Protein AF-A0A7K6K6A7-F1 (afdb_monomer_lite)

Organism: NCBI:txid979223

Foldseek 3Di:
DQKDKDWDPFPADVPGCVLTGWIWMWMQGPQRKIKIWTADDSDQLVPDDPPVHHSWDWDFDWDWAADPDPPDDPVRRIDIGTDDIDTDPSNPRDHGDMDMDHDDDD

Sequence (106 aa):
GTVFVVQWDKVYLQGKEDLGSFTFQAALHSSGRIVFGYEEIPVPVLHISASQHPVKAGLSDAFMVLNPSPDVPESRRRTIYEYHRVELDTSRITNRSAVEFTPLPS

Radius of gyration: 16.45 Å; chains: 1; bounding box: 45×37×45 Å

InterPro domains:
  IPR031152 Plexin domain-containing protein [PTHR13055] (1-106)

Structure (mmCIF, N/CA/C/O backbone):
data_AF-A0A7K6K6A7-F1
#
_entry.id   AF-A0A7K6K6A7-F1
#
loop_
_atom_site.group_PDB
_atom_site.id
_atom_site.type_symbol
_atom_site.label_atom_id
_atom_site.label_alt_id
_atom_site.label_comp_id
_atom_site.label_asym_id
_atom_site.label_entity_id
_atom_site.label_seq_id
_atom_site.pdbx_PDB_ins_code
_atom_site.Cartn_x
_atom_site.Cartn_y
_atom_site.Cartn_z
_atom_site.occupancy
_atom_site.B_iso_or_equiv
_atom_site.auth_seq_id
_atom_site.auth_comp_id
_atom_site.auth_asym_id
_atom_site.auth_atom_id
_atom_site.pdbx_PDB_model_num
ATOM 1 N N . GLY A 1 1 ? -2.057 -22.787 -6.800 1.00 77.12 1 GLY A N 1
ATOM 2 C CA . GLY A 1 1 ? -2.890 -21.851 -6.019 1.00 77.12 1 GLY A CA 1
ATOM 3 C C . GLY A 1 1 ? -3.512 -20.843 -6.961 1.00 77.12 1 GLY A C 1
ATOM 4 O O . GLY A 1 1 ? -2.913 -20.565 -7.989 1.00 77.12 1 GLY A O 1
ATOM 5 N N . THR A 1 2 ? -4.706 -20.339 -6.658 1.00 93.94 2 THR A N 1
ATOM 6 C CA . THR A 1 2 ? -5.431 -19.356 -7.495 1.00 93.94 2 THR A CA 1
ATOM 7 C C . THR A 1 2 ? -5.157 -17.905 -7.095 1.00 93.94 2 THR A C 1
ATOM 9 O O . THR A 1 2 ? -5.455 -16.987 -7.866 1.00 93.94 2 THR A O 1
ATOM 12 N N . VAL A 1 3 ? -4.582 -17.711 -5.907 1.00 97.56 3 VAL A N 1
ATOM 13 C CA . VAL A 1 3 ? -4.240 -16.424 -5.307 1.00 97.56 3 VAL A CA 1
ATOM 14 C C . VAL A 1 3 ? -2.959 -16.569 -4.481 1.00 97.56 3 VAL A C 1
ATOM 16 O O . VAL A 1 3 ? -2.729 -17.614 -3.867 1.00 97.56 3 VAL A O 1
ATOM 19 N N . PHE A 1 4 ? -2.131 -15.529 -4.484 1.00 97.81 4 PHE A N 1
ATOM 20 C CA . PHE A 1 4 ? -1.008 -15.341 -3.570 1.00 97.81 4 PHE A CA 1
ATOM 21 C C . PHE A 1 4 ? -1.330 -14.166 -2.646 1.00 97.81 4 PHE A C 1
ATOM 23 O O . PHE A 1 4 ? -1.729 -13.114 -3.137 1.00 97.81 4 PHE A O 1
ATOM 30 N N . VAL A 1 5 ? -1.185 -14.342 -1.332 1.00 97.88 5 VAL A N 1
ATOM 31 C CA . VAL A 1 5 ? -1.558 -13.331 -0.331 1.00 97.88 5 VAL A CA 1
ATOM 32 C C . VAL A 1 5 ? -0.382 -13.073 0.599 1.00 97.88 5 VAL A C 1
ATOM 34 O O . VAL A 1 5 ? 0.213 -14.013 1.124 1.00 97.88 5 VAL A O 1
ATOM 37 N N . VAL A 1 6 ? -0.085 -11.797 0.828 1.00 98.38 6 VAL A N 1
ATOM 38 C CA . VAL A 1 6 ? 0.824 -11.326 1.877 1.00 98.38 6 VAL A CA 1
ATOM 39 C C . VAL A 1 6 ? 0.007 -10.525 2.878 1.00 98.38 6 VAL A C 1
ATOM 41 O O . VAL A 1 6 ? -0.760 -9.649 2.480 1.00 98.38 6 VAL A O 1
ATOM 44 N N . GLN A 1 7 ? 0.173 -10.823 4.165 1.00 98.31 7 GLN A N 1
ATOM 45 C CA . GLN A 1 7 ? -0.425 -10.065 5.260 1.00 98.31 7 GLN A CA 1
ATOM 46 C C . GLN A 1 7 ? 0.668 -9.409 6.094 1.00 98.31 7 GLN A C 1
ATOM 48 O O . GLN A 1 7 ? 1.640 -10.056 6.485 1.00 98.31 7 GLN A O 1
ATOM 53 N N . TRP A 1 8 ? 0.445 -8.143 6.418 1.00 98.38 8 TRP A N 1
ATOM 54 C CA . TRP A 1 8 ? 1.128 -7.434 7.484 1.00 98.38 8 TRP A CA 1
ATOM 55 C C . TRP A 1 8 ? 0.188 -7.429 8.681 1.00 98.38 8 TRP A C 1
ATOM 57 O O . TRP A 1 8 ? -0.864 -6.797 8.636 1.00 98.38 8 TRP A O 1
ATOM 67 N N . ASP A 1 9 ? 0.537 -8.201 9.708 1.00 98.00 9 ASP A N 1
ATOM 68 C CA . ASP A 1 9 ? -0.258 -8.332 10.927 1.00 98.00 9 ASP A CA 1
ATOM 69 C C . ASP A 1 9 ? 0.310 -7.431 12.020 1.00 98.00 9 ASP A C 1
ATOM 71 O O . ASP A 1 9 ? 1.503 -7.513 12.326 1.00 98.00 9 ASP A O 1
ATOM 75 N N . LYS A 1 10 ? -0.544 -6.585 12.602 1.00 97.25 10 LYS A N 1
ATOM 76 C CA . LYS A 1 10 ? -0.230 -5.737 13.760 1.00 97.25 10 LYS A CA 1
ATOM 77 C C . LYS A 1 10 ? 1.079 -4.948 13.618 1.00 97.25 10 LYS A C 1
ATOM 79 O O . LYS A 1 10 ? 1.936 -4.964 14.502 1.00 97.25 10 LYS A O 1
ATOM 84 N N . VAL A 1 11 ? 1.237 -4.239 12.504 1.00 96.19 11 VAL A N 1
ATOM 85 C CA . VAL A 1 11 ? 2.396 -3.372 12.244 1.00 96.19 11 VAL A CA 1
ATOM 86 C C . VAL A 1 11 ? 2.184 -2.005 12.886 1.00 96.19 11 VAL A C 1
ATOM 88 O O . VAL A 1 11 ? 1.148 -1.381 12.693 1.00 96.19 11 VAL A O 1
ATOM 91 N N . TYR A 1 12 ? 3.175 -1.511 13.623 1.00 94.00 12 TYR A N 1
ATOM 92 C CA . TYR A 1 12 ? 3.097 -0.222 14.313 1.00 94.00 12 TYR A CA 1
ATOM 93 C C . TYR A 1 12 ? 3.844 0.868 13.547 1.00 94.00 12 TYR A C 1
ATOM 95 O O . TYR A 1 12 ? 4.860 0.610 12.897 1.00 94.00 12 TYR A O 1
ATOM 103 N N . LEU A 1 13 ? 3.358 2.105 13.655 1.00 90.25 13 LEU A N 1
ATOM 104 C CA . LEU A 1 13 ? 4.108 3.270 13.200 1.00 90.25 13 LEU A CA 1
ATOM 105 C C . LEU A 1 13 ? 5.258 3.537 14.170 1.00 90.25 13 LEU A C 1
ATOM 107 O O . LEU A 1 13 ? 5.052 3.632 15.378 1.00 90.25 13 LEU A O 1
ATOM 111 N N . GLN A 1 14 ? 6.464 3.684 13.624 1.00 86.88 14 GLN A N 1
ATOM 112 C CA . GLN A 1 14 ? 7.668 3.922 14.412 1.00 86.88 14 GLN A CA 1
ATOM 113 C C . GLN A 1 14 ? 7.527 5.189 15.272 1.00 86.88 14 GLN A C 1
ATOM 115 O O . GLN A 1 14 ? 7.302 6.281 14.744 1.00 86.88 14 GLN A O 1
ATOM 120 N N . GLY A 1 15 ? 7.686 5.050 16.591 1.00 87.19 15 GLY A N 1
ATOM 121 C CA . GLY A 1 15 ? 7.578 6.157 17.549 1.00 87.19 15 GLY A CA 1
ATOM 122 C C . GLY A 1 15 ? 6.147 6.655 17.783 1.00 87.19 15 GLY A C 1
ATOM 123 O O . GLY A 1 15 ? 5.965 7.772 18.279 1.00 87.19 15 GLY A O 1
ATOM 124 N N . LYS A 1 16 ? 5.146 5.870 17.368 1.00 88.62 16 LYS A N 1
ATOM 125 C CA . LYS A 1 16 ? 3.701 6.121 17.498 1.00 88.62 16 LYS A CA 1
ATOM 126 C C . LYS A 1 16 ? 2.942 4.831 17.829 1.00 88.62 16 LYS A C 1
ATOM 128 O O . LYS A 1 16 ? 1.838 4.599 17.340 1.00 88.62 16 LYS A O 1
ATOM 133 N N . GLU A 1 17 ? 3.552 3.966 18.630 1.00 93.56 17 GLU A N 1
ATOM 134 C CA . GLU A 1 17 ? 3.009 2.658 19.001 1.00 93.56 17 GLU A CA 1
ATOM 135 C C . GLU A 1 17 ? 1.704 2.778 19.811 1.00 93.56 17 GLU A C 1
ATOM 137 O O . GLU A 1 17 ? 0.854 1.891 19.756 1.00 93.56 17 GLU A O 1
ATOM 142 N N . ASP A 1 18 ? 1.515 3.899 20.512 1.00 94.50 18 ASP A N 1
ATOM 143 C CA . ASP A 1 18 ? 0.315 4.245 21.279 1.00 94.50 18 ASP A CA 1
ATOM 144 C C . ASP A 1 18 ? -0.933 4.437 20.411 1.00 94.50 18 ASP A C 1
ATOM 146 O O . ASP A 1 18 ? -2.051 4.249 20.891 1.00 94.50 18 ASP A O 1
ATOM 150 N N . LEU A 1 19 ? -0.752 4.775 19.131 1.00 93.12 19 LEU A N 1
ATOM 151 C CA . LEU A 1 19 ? -1.864 4.945 18.204 1.00 93.12 19 LEU A CA 1
ATOM 152 C C . LEU A 1 19 ? -2.544 3.620 17.868 1.00 93.12 19 LEU A C 1
ATOM 154 O O . LEU A 1 19 ? -3.675 3.658 17.408 1.00 93.12 19 LEU A O 1
ATOM 158 N N . GLY A 1 20 ? -1.895 2.478 18.107 1.00 95.69 20 GLY A N 1
ATOM 159 C CA . GLY A 1 20 ? -2.386 1.152 17.744 1.00 95.69 20 GLY A CA 1
ATOM 160 C C . GLY A 1 20 ? -1.685 0.574 16.515 1.00 95.69 20 GLY A C 1
ATOM 161 O O . GLY A 1 20 ? -0.722 1.140 15.990 1.00 95.69 20 GLY A O 1
ATOM 162 N N . SER A 1 21 ? -2.164 -0.584 16.063 1.00 96.62 21 SER A N 1
ATOM 163 C CA . SER A 1 21 ? -1.517 -1.366 15.008 1.00 96.62 21 SER A CA 1
ATOM 164 C C . SER A 1 21 ? -2.314 -1.392 13.709 1.00 96.62 21 SER A C 1
ATOM 166 O O . SER A 1 21 ? -3.538 -1.408 13.722 1.00 96.62 21 SER A O 1
ATOM 168 N N . PHE A 1 22 ? -1.612 -1.440 12.584 1.00 97.19 22 PHE A N 1
ATOM 169 C CA . PHE A 1 22 ? -2.178 -1.616 11.255 1.00 97.19 22 PHE A CA 1
ATOM 170 C C . PHE A 1 22 ? -2.174 -3.098 10.882 1.00 97.19 22 PHE A C 1
ATOM 172 O O . PHE A 1 22 ? -1.153 -3.774 11.031 1.00 97.19 22 PHE A O 1
ATOM 179 N N . THR A 1 23 ? -3.279 -3.573 10.317 1.00 98.25 23 THR A N 1
ATOM 180 C CA . THR A 1 23 ? -3.382 -4.909 9.724 1.00 98.25 23 THR A CA 1
ATOM 181 C C . THR A 1 23 ? -3.954 -4.788 8.322 1.00 98.25 23 THR A C 1
ATOM 183 O O . THR A 1 23 ? -5.080 -4.324 8.128 1.00 98.25 23 THR A O 1
ATOM 186 N N . PHE A 1 24 ? -3.171 -5.189 7.325 1.00 97.75 24 PHE A N 1
ATOM 187 C CA . PHE A 1 24 ? -3.544 -5.079 5.917 1.00 97.75 24 PHE A CA 1
ATOM 188 C C . PHE A 1 24 ? -2.910 -6.192 5.082 1.00 97.75 24 PHE A C 1
ATOM 190 O O . PHE A 1 24 ? -1.969 -6.870 5.500 1.00 97.75 24 PHE A O 1
ATOM 197 N N . GLN A 1 25 ? -3.448 -6.395 3.887 1.00 98.12 25 GLN A N 1
ATOM 198 C CA . GLN A 1 25 ? -3.064 -7.463 2.979 1.00 98.12 25 GLN A CA 1
ATOM 199 C C . GLN A 1 25 ? -2.874 -6.946 1.557 1.00 98.12 25 GLN A C 1
ATOM 201 O O . GLN A 1 25 ? -3.521 -5.989 1.135 1.00 98.12 25 GLN A O 1
ATOM 206 N N . ALA A 1 26 ? -2.037 -7.649 0.801 1.00 97.69 26 ALA A N 1
ATOM 207 C CA . ALA A 1 26 ? -1.982 -7.568 -0.650 1.00 97.69 26 ALA A CA 1
ATOM 208 C C . ALA A 1 26 ? -2.213 -8.967 -1.230 1.00 97.69 26 ALA A C 1
ATOM 210 O O . ALA A 1 26 ? -1.528 -9.922 -0.855 1.00 97.69 26 ALA A O 1
ATOM 211 N N . ALA A 1 27 ? -3.172 -9.087 -2.144 1.00 98.06 27 ALA A N 1
ATOM 212 C CA . ALA A 1 27 ? -3.519 -10.331 -2.813 1.00 98.06 27 ALA A CA 1
ATOM 213 C C . ALA A 1 27 ? -3.353 -10.194 -4.330 1.00 98.06 27 ALA A C 1
ATOM 215 O O . ALA A 1 27 ? -3.935 -9.304 -4.950 1.00 98.06 27 ALA A O 1
ATOM 216 N N . LEU A 1 28 ? -2.588 -11.105 -4.928 1.00 97.81 28 LEU A N 1
ATOM 217 C CA . LEU A 1 28 ? -2.420 -11.235 -6.372 1.00 97.81 28 LEU A CA 1
ATOM 218 C C . LEU A 1 28 ? -3.191 -12.460 -6.857 1.00 97.81 28 LEU A C 1
ATOM 220 O O . LEU A 1 28 ? -2.855 -13.601 -6.524 1.00 97.81 28 LEU A O 1
ATOM 224 N N . HIS A 1 29 ? -4.228 -12.230 -7.655 1.00 97.62 29 HIS A N 1
ATOM 225 C CA . HIS A 1 29 ? -5.009 -13.295 -8.269 1.00 97.62 29 HIS A CA 1
ATOM 226 C C . HIS A 1 29 ? -4.381 -13.743 -9.588 1.00 97.62 29 HIS A C 1
ATOM 228 O O . HIS A 1 29 ? -3.867 -12.938 -10.360 1.00 97.62 29 HIS A O 1
ATOM 234 N N . SER A 1 30 ? -4.534 -15.028 -9.904 1.00 96.62 30 SER A N 1
ATOM 235 C CA . SER A 1 30 ? -4.158 -15.600 -11.209 1.00 96.62 30 SER A CA 1
ATOM 236 C C . SER A 1 30 ? -4.827 -14.920 -12.414 1.00 96.62 30 SER A C 1
ATOM 238 O O . S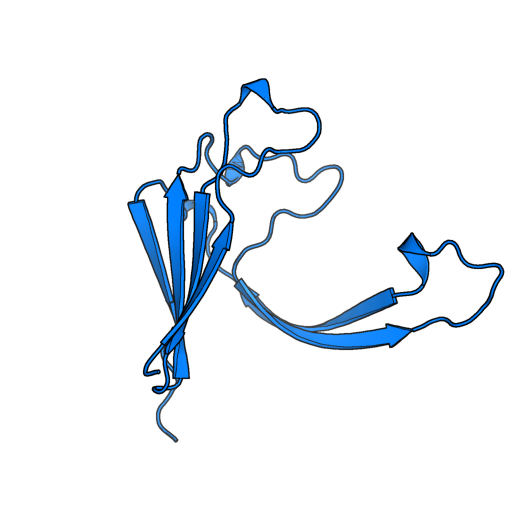ER A 1 30 ? -4.306 -15.003 -13.519 1.00 96.62 30 SER A O 1
ATOM 240 N N . SER A 1 31 ? -5.940 -14.206 -12.208 1.00 95.25 31 SER A N 1
ATOM 241 C CA . SER A 1 31 ? -6.603 -13.393 -13.235 1.00 95.25 31 SER A CA 1
ATOM 242 C C . SER A 1 31 ? -5.939 -12.034 -13.496 1.00 95.25 31 SER A C 1
ATOM 244 O O . SER A 1 31 ? -6.471 -11.250 -14.272 1.00 95.25 31 SER A O 1
ATOM 246 N N . GLY A 1 32 ? -4.836 -11.708 -12.814 1.00 94.81 32 GLY A N 1
ATOM 247 C CA . GLY A 1 32 ? -4.159 -10.410 -12.907 1.00 94.81 32 GLY A CA 1
ATOM 248 C C . GLY A 1 32 ? -4.763 -9.313 -12.027 1.00 94.81 32 GLY A C 1
ATOM 249 O O . GLY A 1 32 ? -4.263 -8.193 -12.025 1.00 94.81 32 GLY A O 1
ATOM 250 N N . ARG A 1 33 ? -5.819 -9.613 -11.258 1.00 96.44 33 ARG A N 1
ATOM 251 C CA . ARG A 1 33 ? -6.378 -8.668 -10.280 1.00 96.44 33 ARG A CA 1
ATOM 252 C C . ARG A 1 33 ? -5.464 -8.545 -9.067 1.00 96.44 33 ARG A C 1
ATOM 254 O O . ARG A 1 33 ? -4.966 -9.558 -8.566 1.00 96.44 33 ARG A O 1
ATOM 261 N N . ILE A 1 34 ? -5.316 -7.323 -8.569 1.00 97.38 3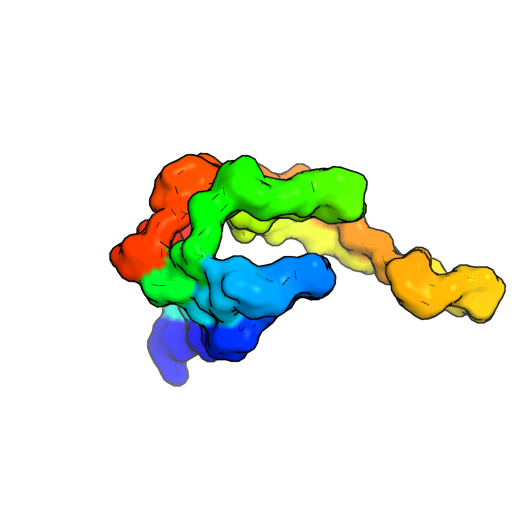4 ILE A N 1
ATOM 262 C CA . ILE A 1 34 ? -4.571 -7.015 -7.345 1.00 97.38 34 ILE A CA 1
ATOM 263 C C . ILE A 1 34 ? -5.546 -6.402 -6.348 1.00 97.38 34 ILE A C 1
ATOM 265 O O . ILE A 1 34 ? -6.223 -5.429 -6.672 1.00 97.38 34 ILE A O 1
ATOM 269 N N . VAL A 1 35 ? -5.617 -6.958 -5.141 1.00 97.31 35 VAL A N 1
ATOM 270 C CA . VAL A 1 35 ? -6.486 -6.458 -4.071 1.00 97.31 35 VAL A CA 1
ATOM 271 C C . VAL A 1 35 ? -5.634 -6.046 -2.882 1.00 97.31 35 VAL A C 1
ATOM 273 O O . VAL A 1 35 ? -4.882 -6.860 -2.347 1.00 97.31 35 VAL A O 1
ATOM 276 N N . PHE A 1 36 ? -5.776 -4.797 -2.449 1.00 97.38 36 PHE A N 1
ATOM 277 C CA . PHE A 1 36 ? -5.263 -4.324 -1.167 1.00 97.38 36 PHE A CA 1
ATOM 278 C C . PHE A 1 36 ? -6.409 -4.312 -0.160 1.00 97.38 36 PHE A C 1
ATOM 280 O O . PHE A 1 36 ? -7.389 -3.595 -0.358 1.00 97.38 36 PHE A O 1
ATOM 287 N N . GLY A 1 37 ? -6.309 -5.129 0.887 1.00 97.50 37 GLY A N 1
ATOM 288 C CA . GLY A 1 37 ? -7.304 -5.218 1.957 1.00 97.50 37 GLY A CA 1
ATOM 289 C C . GLY A 1 37 ? -6.816 -4.511 3.214 1.00 97.50 37 GLY A C 1
ATOM 290 O O . GLY A 1 37 ? -5.686 -4.734 3.636 1.00 97.50 37 GLY A O 1
ATOM 291 N N . TYR A 1 38 ? -7.661 -3.686 3.822 1.00 97.44 38 TYR A N 1
ATOM 292 C CA . TYR A 1 38 ? -7.357 -2.926 5.030 1.00 97.44 38 TYR A CA 1
ATOM 293 C C . TYR A 1 38 ? -8.294 -3.368 6.150 1.00 97.44 38 TYR A C 1
ATOM 295 O O . TYR A 1 38 ? -9.437 -2.916 6.224 1.00 97.44 38 TYR A O 1
ATOM 303 N N . GLU A 1 39 ? -7.823 -4.274 7.004 1.00 97.94 39 GLU A N 1
ATOM 304 C CA . GLU A 1 39 ? -8.625 -4.810 8.107 1.00 97.94 39 GLU A CA 1
ATOM 305 C C . GLU A 1 39 ? -8.639 -3.830 9.280 1.00 97.94 39 GLU A C 1
ATOM 307 O O . GLU A 1 39 ? -9.711 -3.415 9.725 1.00 97.94 39 GLU A O 1
ATOM 312 N N . GLU A 1 40 ? -7.447 -3.413 9.717 1.00 98.00 40 GLU A N 1
ATOM 313 C CA . GLU A 1 40 ? -7.252 -2.517 10.854 1.00 98.00 40 GLU A CA 1
ATOM 314 C C . GLU A 1 40 ? -6.366 -1.326 10.467 1.00 98.00 40 GLU A C 1
ATOM 316 O O . GLU A 1 40 ? -5.226 -1.478 10.026 1.00 98.00 40 GLU A O 1
ATOM 321 N N . ILE A 1 41 ? -6.911 -0.127 10.628 1.00 96.75 41 ILE A N 1
ATOM 322 C CA . ILE A 1 41 ? -6.278 1.172 10.448 1.00 96.75 41 ILE A CA 1
ATOM 323 C C . ILE A 1 41 ? -6.668 1.997 11.680 1.00 96.75 41 ILE A C 1
ATOM 325 O O . ILE A 1 41 ? -7.802 2.484 11.771 1.00 96.75 41 ILE A O 1
ATOM 329 N N . PRO A 1 42 ? -5.759 2.133 12.653 1.00 95.69 42 PRO A N 1
ATOM 330 C CA . PRO A 1 42 ? -6.101 2.650 13.970 1.00 95.69 42 PRO A CA 1
ATOM 331 C C . PRO A 1 42 ? -6.247 4.181 13.989 1.00 95.69 42 PRO A C 1
ATOM 333 O O . PRO A 1 42 ? -6.906 4.740 14.862 1.00 95.69 42 PRO A O 1
ATOM 336 N N . VAL A 1 43 ? -5.688 4.865 12.987 1.00 94.25 43 VAL A N 1
ATOM 337 C CA . VAL A 1 43 ? -5.850 6.305 12.755 1.00 94.25 43 VAL A CA 1
ATOM 338 C C . VAL A 1 43 ? -6.073 6.577 11.266 1.00 94.25 43 VAL A C 1
ATOM 340 O O . VAL A 1 43 ? -5.508 5.859 10.442 1.00 94.25 43 VAL A O 1
ATOM 343 N N . PRO A 1 44 ? -6.851 7.606 10.879 1.00 92.75 44 PRO A N 1
ATOM 344 C CA . PRO A 1 44 ? -7.023 7.957 9.471 1.00 92.75 44 PRO A CA 1
ATOM 345 C C . PRO A 1 44 ? -5.675 8.135 8.765 1.00 92.75 44 PRO A C 1
ATOM 347 O O . PRO A 1 44 ? -4.784 8.791 9.303 1.00 92.75 44 PRO A O 1
ATOM 350 N N . VAL A 1 45 ? -5.532 7.608 7.544 1.00 92.25 45 VAL A N 1
ATOM 351 C CA . VAL A 1 45 ? -4.264 7.674 6.787 1.00 92.25 45 VAL A CA 1
ATOM 352 C C . VAL A 1 45 ? -3.790 9.121 6.602 1.00 92.2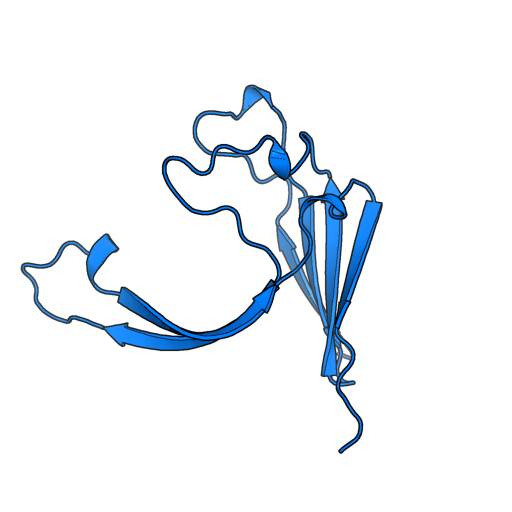5 45 VAL A C 1
ATOM 354 O O . VAL A 1 45 ? -2.598 9.400 6.688 1.00 92.25 45 VAL A O 1
ATOM 357 N N . LEU A 1 46 ? -4.728 10.060 6.446 1.00 90.44 46 LEU A N 1
ATOM 358 C CA . LEU A 1 46 ? -4.459 11.499 6.350 1.00 90.44 46 LEU A CA 1
ATOM 359 C C . LEU A 1 46 ? -3.819 12.107 7.610 1.00 90.44 46 LEU A C 1
ATOM 361 O O . LEU A 1 46 ? -3.246 13.189 7.540 1.00 90.44 46 LEU A O 1
ATOM 365 N N . HIS A 1 47 ? -3.934 11.448 8.765 1.00 90.56 47 HIS A N 1
ATOM 366 C CA . HIS A 1 47 ? -3.355 11.905 10.030 1.00 90.56 47 HIS A CA 1
ATOM 367 C C . HIS A 1 47 ? -1.959 11.317 10.289 1.00 90.56 47 HIS A C 1
ATOM 369 O O . HIS A 1 47 ? -1.320 11.669 11.282 1.00 90.56 47 HIS A O 1
ATOM 375 N N . ILE A 1 48 ? -1.465 10.435 9.415 1.00 90.12 48 ILE A N 1
ATOM 376 C CA . ILE A 1 48 ? -0.108 9.899 9.512 1.00 90.12 48 ILE A CA 1
ATOM 377 C C . ILE A 1 48 ? 0.876 10.979 9.049 1.00 90.12 48 ILE A C 1
ATOM 379 O O . ILE A 1 48 ? 0.744 11.547 7.965 1.00 90.12 48 ILE A O 1
ATOM 383 N N . SER A 1 49 ? 1.882 11.270 9.877 1.00 85.56 49 SER A N 1
ATOM 384 C CA . SER A 1 49 ? 2.873 12.305 9.575 1.00 85.56 49 SER A CA 1
ATOM 385 C C . SER A 1 49 ? 3.702 11.952 8.339 1.00 85.56 49 SER A C 1
ATOM 387 O O . SER A 1 49 ? 4.422 10.957 8.337 1.00 85.56 49 SER A O 1
ATOM 389 N N . ALA A 1 50 ? 3.685 12.827 7.332 1.00 83.56 50 ALA A N 1
ATOM 390 C CA . ALA A 1 50 ? 4.515 12.706 6.131 1.00 83.56 50 ALA A CA 1
ATOM 391 C C . ALA A 1 50 ? 5.890 13.402 6.255 1.00 83.56 50 ALA A C 1
ATOM 393 O O . ALA A 1 50 ? 6.610 13.535 5.267 1.00 83.56 50 ALA A O 1
ATOM 394 N N . SER A 1 51 ? 6.253 13.888 7.451 1.00 82.00 51 SER A N 1
ATOM 395 C CA . SER A 1 51 ? 7.455 14.710 7.667 1.00 82.00 51 SER A CA 1
ATOM 396 C C . SER A 1 51 ? 8.772 13.972 7.420 1.00 82.00 51 SER A C 1
ATOM 398 O O . SER A 1 51 ? 9.732 14.584 6.960 1.00 82.00 51 SER A O 1
ATOM 400 N N . GLN A 1 52 ? 8.828 12.673 7.727 1.00 75.12 52 GLN A N 1
ATOM 401 C CA . GLN A 1 52 ? 10.011 11.838 7.493 1.00 75.12 52 GLN A CA 1
ATOM 402 C C . GLN A 1 52 ? 9.946 11.127 6.142 1.00 75.12 52 GLN A C 1
ATOM 404 O O . GLN A 1 52 ? 10.925 11.124 5.398 1.00 75.12 52 GLN A O 1
ATOM 409 N N . HIS A 1 53 ? 8.789 10.548 5.815 1.00 73.44 53 HIS A N 1
ATOM 410 C CA . HIS A 1 53 ? 8.562 9.843 4.562 1.00 73.44 53 HIS A CA 1
ATOM 411 C C . HIS A 1 53 ? 7.147 10.103 4.036 1.00 73.44 53 HIS A C 1
ATOM 413 O O . HIS A 1 53 ? 6.204 10.127 4.828 1.00 73.44 53 HIS A O 1
ATOM 419 N N . PRO A 1 54 ? 6.971 10.260 2.710 1.00 83.38 54 PRO A N 1
ATOM 420 C CA . PRO A 1 54 ? 5.648 10.379 2.115 1.00 83.38 54 PRO A CA 1
ATOM 421 C C . PRO A 1 54 ? 4.790 9.147 2.412 1.00 83.38 54 PRO A C 1
ATOM 423 O O . PRO A 1 54 ? 5.209 8.018 2.158 1.00 83.38 54 PRO A O 1
ATOM 426 N N . VAL A 1 55 ? 3.566 9.375 2.880 1.00 89.19 55 VAL A N 1
ATOM 427 C CA . VAL A 1 55 ? 2.553 8.326 3.018 1.00 89.19 55 VAL A CA 1
ATOM 428 C C . VAL A 1 55 ? 1.898 8.138 1.653 1.00 89.19 55 VAL A C 1
ATOM 430 O O . VAL A 1 55 ? 1.203 9.027 1.165 1.00 89.19 55 VAL A O 1
ATOM 433 N N . LYS A 1 56 ? 2.159 6.999 1.011 1.00 90.44 56 LYS A N 1
ATOM 434 C CA . LYS A 1 56 ? 1.651 6.664 -0.325 1.00 90.44 56 LYS A CA 1
ATOM 435 C C . LYS A 1 56 ? 0.913 5.329 -0.282 1.00 90.44 56 LYS A C 1
ATOM 437 O O . LYS A 1 56 ? 1.315 4.425 0.446 1.00 90.44 56 LYS A O 1
ATOM 442 N N . ALA A 1 57 ? -0.116 5.192 -1.110 1.00 92.38 57 ALA A N 1
ATOM 443 C CA . ALA A 1 57 ? -0.784 3.925 -1.383 1.00 92.38 57 ALA A CA 1
ATOM 444 C C . ALA A 1 57 ? -1.081 3.836 -2.883 1.00 92.38 57 ALA A C 1
ATOM 446 O O . ALA A 1 57 ? -1.519 4.818 -3.483 1.00 92.38 57 ALA A O 1
ATOM 447 N N . GLY A 1 58 ? -0.812 2.686 -3.497 1.00 93.06 58 GLY A N 1
ATOM 448 C CA . GLY A 1 58 ? -0.953 2.516 -4.939 1.00 93.06 58 GLY A CA 1
ATOM 449 C C . GLY A 1 58 ? -0.064 1.427 -5.515 1.00 93.06 58 GLY A C 1
ATOM 450 O O . GLY A 1 58 ? 0.528 0.635 -4.783 1.00 93.06 58 GLY A O 1
ATOM 451 N N . LEU A 1 59 ? 0.014 1.411 -6.841 1.00 93.69 59 LEU A N 1
ATOM 452 C CA . LEU A 1 59 ? 0.865 0.515 -7.615 1.00 93.69 59 LEU A CA 1
ATOM 453 C C . LEU A 1 59 ? 1.869 1.356 -8.403 1.00 93.69 59 LEU A C 1
ATOM 455 O O . LEU A 1 59 ? 1.464 2.280 -9.110 1.00 93.69 59 LEU A O 1
ATOM 459 N N . SER A 1 60 ? 3.158 1.046 -8.301 1.00 94.25 60 SER A N 1
ATOM 460 C CA . SER A 1 60 ? 4.192 1.677 -9.119 1.00 94.25 60 SER A CA 1
ATOM 461 C C . SER A 1 60 ? 4.984 0.652 -9.910 1.00 94.25 60 SER A C 1
ATOM 463 O O . SER A 1 60 ? 5.123 -0.503 -9.507 1.00 94.25 60 SER A O 1
ATOM 465 N N . ASP A 1 61 ? 5.471 1.099 -11.062 1.00 95.31 61 ASP A N 1
ATOM 466 C CA . ASP A 1 61 ? 6.475 0.394 -11.838 1.00 95.31 61 ASP A CA 1
ATOM 467 C C . ASP A 1 61 ? 7.800 1.152 -11.731 1.00 95.31 61 ASP A C 1
ATOM 469 O O . ASP A 1 61 ? 7.848 2.393 -11.788 1.00 95.31 61 ASP A O 1
ATOM 473 N N . ALA A 1 62 ? 8.866 0.402 -11.479 1.00 95.69 62 ALA A N 1
ATOM 474 C CA . ALA A 1 62 ? 10.138 0.949 -11.049 1.00 95.69 62 ALA A CA 1
ATOM 475 C C . ALA A 1 62 ? 11.297 -0.010 -11.317 1.00 95.69 62 ALA A C 1
ATOM 477 O O . ALA A 1 62 ? 11.141 -1.230 -11.342 1.00 95.69 62 ALA A O 1
ATOM 478 N N . PHE A 1 63 ? 12.501 0.550 -11.405 1.00 95.12 63 PHE A N 1
ATOM 479 C CA . PHE A 1 63 ? 13.744 -0.215 -11.351 1.00 95.12 63 PHE A CA 1
ATOM 480 C C . PHE A 1 63 ? 14.595 0.220 -10.158 1.00 95.12 63 PHE A C 1
ATOM 482 O O . PHE A 1 63 ? 14.475 1.334 -9.647 1.00 95.12 63 PHE A O 1
ATOM 489 N N . MET A 1 64 ? 15.474 -0.671 -9.705 1.00 94.06 64 MET A N 1
ATOM 490 C CA . MET A 1 64 ? 16.396 -0.401 -8.606 1.00 94.06 64 MET A CA 1
ATOM 491 C C . MET A 1 64 ? 17.821 -0.287 -9.137 1.00 94.06 64 MET A C 1
ATOM 493 O O . MET A 1 64 ? 18.292 -1.166 -9.856 1.00 94.06 64 MET A O 1
ATOM 497 N N . VAL A 1 65 ? 18.523 0.770 -8.738 1.00 93.25 65 VAL A N 1
ATOM 498 C CA . VAL A 1 65 ? 19.964 0.918 -8.961 1.00 93.25 65 VAL A CA 1
ATOM 499 C C . VAL A 1 65 ? 20.685 0.662 -7.649 1.00 93.25 65 VAL A C 1
ATOM 501 O O . VAL A 1 65 ? 20.327 1.217 -6.606 1.00 93.25 65 VAL A O 1
ATOM 504 N N . LEU A 1 66 ? 21.713 -0.180 -7.712 1.00 92.50 66 LEU A N 1
ATOM 505 C CA . LEU A 1 66 ? 22.601 -0.459 -6.595 1.00 92.50 66 LEU A CA 1
ATOM 506 C C . LEU A 1 66 ? 23.882 0.365 -6.748 1.00 92.50 66 LEU A C 1
ATOM 508 O O . LEU A 1 66 ? 24.569 0.251 -7.760 1.00 92.50 66 LEU A O 1
ATOM 512 N N . ASN A 1 67 ? 24.227 1.154 -5.734 1.00 89.62 67 ASN A N 1
ATOM 513 C CA . ASN A 1 67 ? 25.548 1.747 -5.590 1.00 89.62 67 ASN A CA 1
ATOM 514 C C . ASN A 1 67 ? 26.440 0.781 -4.787 1.00 89.62 67 ASN A C 1
ATOM 516 O O . ASN A 1 67 ? 26.213 0.607 -3.586 1.00 89.62 67 ASN A O 1
ATOM 520 N N . PRO A 1 68 ? 27.433 0.132 -5.420 1.00 86.25 68 PRO A N 1
ATOM 521 C CA . PRO A 1 68 ? 28.269 -0.866 -4.762 1.00 86.25 68 PRO A CA 1
ATOM 522 C C . PRO A 1 68 ? 29.407 -0.253 -3.933 1.00 86.25 68 PRO A C 1
ATOM 524 O O . PRO A 1 68 ? 30.164 -1.006 -3.323 1.00 86.25 68 PRO A O 1
ATOM 527 N N . SER A 1 69 ? 29.566 1.078 -3.920 1.00 89.62 69 SER A N 1
ATOM 528 C CA . SER A 1 69 ? 30.677 1.723 -3.220 1.00 89.62 69 SER A CA 1
ATOM 529 C C . SER A 1 69 ? 30.667 1.381 -1.720 1.00 89.62 69 SER A C 1
ATOM 531 O O . SER A 1 69 ? 29.636 1.558 -1.055 1.00 89.62 69 SER A O 1
ATOM 533 N N . PRO A 1 70 ? 31.800 0.912 -1.163 1.00 84.12 70 PRO A N 1
ATOM 534 C CA . PRO A 1 70 ? 31.894 0.569 0.250 1.00 84.12 70 PRO A CA 1
ATOM 535 C C . PRO A 1 70 ? 31.669 1.785 1.159 1.00 84.12 70 PRO A C 1
ATOM 537 O O . PRO A 1 70 ? 31.109 1.616 2.241 1.00 84.12 70 PRO A O 1
ATOM 540 N N . ASP A 1 71 ? 31.997 2.991 0.685 1.00 91.12 71 ASP A N 1
ATOM 541 C CA . ASP A 1 71 ? 31.881 4.252 1.431 1.00 91.12 71 ASP A CA 1
ATOM 542 C C . ASP A 1 71 ? 30.431 4.740 1.584 1.00 91.12 71 ASP A C 1
ATOM 544 O O . ASP A 1 71 ? 30.145 5.658 2.356 1.00 91.12 71 ASP A O 1
ATOM 548 N N . VAL A 1 72 ? 29.489 4.141 0.849 1.00 85.62 72 VAL A N 1
ATOM 549 C CA . VAL A 1 72 ? 28.070 4.491 0.933 1.00 85.62 72 VAL A CA 1
ATOM 550 C C . VAL A 1 72 ? 27.407 3.658 2.034 1.00 85.62 72 VAL A C 1
ATOM 552 O O . VAL A 1 72 ? 27.461 2.422 1.969 1.00 85.62 72 VAL A O 1
ATOM 555 N N . PRO A 1 73 ? 26.729 4.297 3.013 1.00 85.81 73 PRO A N 1
ATOM 556 C CA . PRO A 1 73 ? 25.955 3.594 4.031 1.00 85.81 73 PRO A CA 1
ATOM 557 C C . PRO A 1 73 ? 24.938 2.648 3.397 1.00 85.81 73 PRO A C 1
ATOM 559 O O . PRO A 1 73 ? 24.305 3.002 2.404 1.00 85.81 73 PRO A O 1
ATOM 562 N N . GLU A 1 74 ? 24.734 1.472 3.988 1.00 81.88 74 GLU A N 1
ATOM 563 C CA . GLU A 1 74 ? 23.881 0.424 3.412 1.00 81.88 74 GLU A CA 1
ATOM 564 C C . GLU A 1 74 ? 22.452 0.911 3.110 1.00 81.88 74 GLU A C 1
ATOM 566 O O . GLU A 1 74 ? 21.910 0.625 2.042 1.00 81.88 74 GLU A O 1
ATOM 571 N N . SER A 1 75 ? 21.899 1.765 3.978 1.00 80.00 75 SER A N 1
ATOM 572 C CA . SER A 1 75 ? 20.591 2.413 3.799 1.00 80.00 75 SER A CA 1
ATOM 573 C C . SER A 1 75 ? 20.490 3.318 2.565 1.00 80.00 75 SER A C 1
ATOM 575 O O . SER A 1 75 ? 19.387 3.617 2.119 1.00 80.00 75 SER A O 1
ATOM 577 N N . ARG A 1 76 ? 21.622 3.752 1.998 1.00 81.62 76 ARG A N 1
ATOM 578 C CA . ARG A 1 76 ? 21.716 4.611 0.806 1.00 81.62 76 ARG A CA 1
ATOM 579 C C . ARG A 1 76 ? 22.265 3.887 -0.423 1.00 81.62 76 ARG A C 1
ATOM 581 O O . ARG A 1 76 ? 22.448 4.517 -1.461 1.00 81.62 76 ARG A O 1
ATOM 588 N N . ARG A 1 77 ? 22.538 2.579 -0.339 1.00 89.62 77 ARG A N 1
ATOM 589 C CA . ARG A 1 77 ? 23.064 1.811 -1.481 1.00 89.62 77 ARG A CA 1
ATOM 590 C C . ARG A 1 77 ? 22.006 1.487 -2.525 1.00 89.62 77 ARG A C 1
ATOM 592 O O . ARG A 1 77 ? 22.367 1.217 -3.663 1.00 89.62 77 ARG A O 1
ATOM 599 N N . ARG A 1 78 ? 20.724 1.480 -2.161 1.00 91.88 78 ARG A N 1
ATOM 600 C CA . ARG A 1 78 ? 19.622 1.123 -3.062 1.00 91.88 78 ARG A CA 1
ATOM 601 C C . ARG A 1 78 ? 18.780 2.355 -3.357 1.00 91.88 78 ARG A C 1
ATOM 603 O O . ARG A 1 78 ? 18.185 2.915 -2.440 1.00 91.88 78 ARG A O 1
ATOM 610 N N . THR A 1 79 ? 18.693 2.726 -4.629 1.00 90.56 79 THR A N 1
ATOM 611 C CA . THR A 1 79 ? 17.805 3.796 -5.098 1.00 90.56 79 THR A CA 1
ATOM 612 C C . THR A 1 79 ? 16.746 3.200 -6.010 1.00 90.56 79 THR A C 1
ATOM 614 O O . THR A 1 79 ? 17.073 2.502 -6.969 1.00 90.56 79 THR A O 1
ATOM 617 N N . ILE A 1 80 ? 15.479 3.468 -5.703 1.00 90.88 80 ILE A N 1
ATOM 618 C CA . ILE A 1 80 ? 14.333 3.060 -6.517 1.00 90.88 80 ILE A CA 1
ATOM 619 C C . ILE A 1 80 ? 13.969 4.228 -7.433 1.00 90.88 80 ILE A C 1
ATOM 621 O O . ILE A 1 80 ? 13.761 5.344 -6.960 1.00 90.88 80 ILE A O 1
ATOM 625 N N . TYR A 1 81 ? 13.896 3.963 -8.734 1.00 93.38 81 TYR A N 1
ATOM 626 C CA . TYR A 1 81 ? 13.471 4.914 -9.753 1.00 93.38 81 TYR A CA 1
ATOM 627 C C . TYR A 1 81 ? 12.093 4.507 -10.259 1.00 93.38 81 TYR A C 1
ATOM 629 O O . TYR A 1 81 ? 11.958 3.565 -11.038 1.00 93.38 81 TYR A O 1
ATOM 637 N N . GLU A 1 82 ? 11.077 5.219 -9.783 1.00 94.50 82 GLU A N 1
ATOM 638 C CA . GLU A 1 82 ? 9.68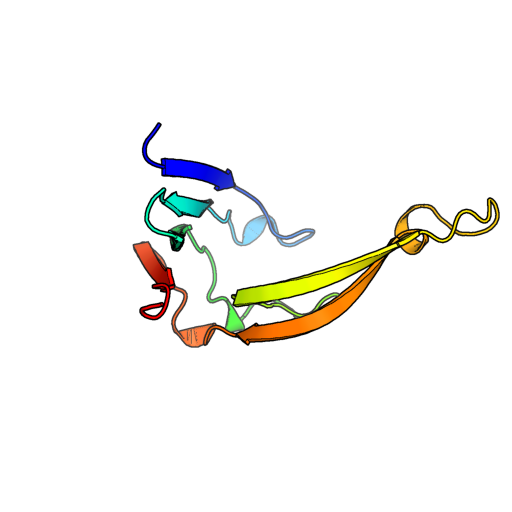6 5.044 -10.195 1.00 94.50 82 GLU A CA 1
ATOM 639 C C . GLU A 1 82 ? 9.440 5.833 -11.488 1.00 94.50 82 GLU A C 1
ATOM 641 O O . GLU A 1 82 ? 9.677 7.042 -11.527 1.00 94.50 82 GLU A O 1
ATOM 646 N N . TYR A 1 83 ? 8.963 5.172 -12.543 1.00 95.12 83 TYR A N 1
ATO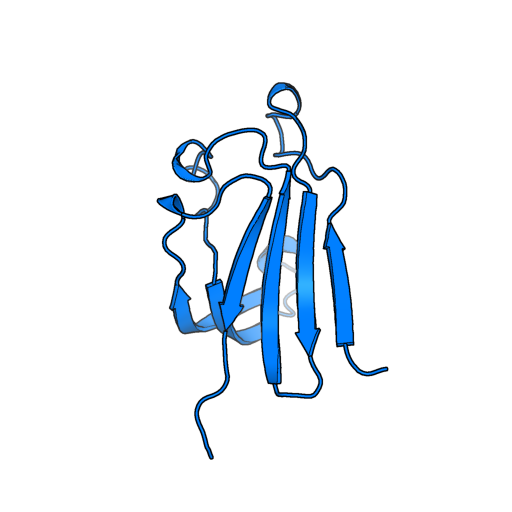M 647 C CA . TYR A 1 83 ? 8.637 5.829 -13.820 1.00 95.12 83 TYR A CA 1
ATOM 648 C C . TYR A 1 83 ? 7.145 5.789 -14.154 1.00 95.12 83 TYR A C 1
ATOM 650 O O . TYR A 1 83 ? 6.686 6.560 -14.994 1.00 95.12 83 TYR A O 1
ATOM 658 N N . HIS A 1 84 ? 6.370 4.935 -13.484 1.00 95.25 84 HIS A N 1
ATOM 659 C CA . HIS A 1 84 ? 4.920 4.899 -13.617 1.00 95.25 84 HIS A CA 1
ATOM 660 C C . HIS A 1 84 ? 4.258 4.632 -12.266 1.00 95.25 84 HIS A C 1
ATOM 662 O O . HIS A 1 84 ? 4.776 3.870 -11.451 1.00 95.25 84 HIS A O 1
ATOM 668 N N . ARG A 1 85 ? 3.108 5.266 -12.020 1.00 94.06 85 ARG A N 1
ATOM 669 C CA . ARG A 1 85 ? 2.346 5.099 -10.781 1.00 94.06 85 ARG A CA 1
ATOM 670 C C . ARG A 1 85 ? 0.851 5.219 -11.018 1.00 94.06 85 ARG A C 1
ATOM 672 O O . ARG A 1 85 ? 0.404 6.066 -11.788 1.00 94.06 85 ARG A O 1
ATOM 679 N N . VAL A 1 86 ? 0.099 4.431 -10.267 1.00 93.69 86 VAL A N 1
ATOM 680 C CA . VAL A 1 86 ? -1.334 4.601 -10.052 1.00 93.69 86 VAL A CA 1
ATOM 681 C C . VAL A 1 86 ? -1.535 4.842 -8.564 1.00 93.69 86 VAL A C 1
ATOM 683 O O . VAL A 1 86 ? -1.291 3.954 -7.747 1.00 93.69 86 VAL A O 1
ATOM 686 N N . GLU A 1 87 ? -1.921 6.065 -8.212 1.00 93.38 87 GLU A N 1
ATOM 687 C CA . GLU A 1 87 ? -2.104 6.487 -6.823 1.00 93.38 87 GLU A CA 1
ATOM 688 C C . GLU A 1 87 ? -3.535 6.221 -6.354 1.00 93.38 87 GLU A C 1
ATOM 690 O O . GLU A 1 87 ? -4.496 6.370 -7.111 1.00 93.38 87 GLU A O 1
ATOM 695 N N . LEU A 1 88 ? -3.671 5.839 -5.087 1.00 92.94 88 LEU A N 1
ATOM 696 C CA . LEU A 1 88 ? -4.955 5.727 -4.412 1.00 92.94 88 LEU A CA 1
ATOM 697 C C . LEU A 1 88 ? -5.263 7.007 -3.649 1.00 92.94 88 LEU A C 1
ATOM 699 O O . LEU A 1 88 ? -4.389 7.599 -3.017 1.00 92.94 88 LEU A O 1
ATOM 703 N N . ASP A 1 89 ? -6.538 7.385 -3.650 1.00 92.38 89 ASP A N 1
ATOM 704 C CA . ASP A 1 89 ? -7.044 8.402 -2.738 1.00 92.38 89 ASP A CA 1
ATOM 705 C C . ASP A 1 89 ? -7.027 7.849 -1.307 1.00 92.38 89 ASP A C 1
ATOM 707 O O . ASP A 1 89 ? -7.877 7.048 -0.907 1.00 92.38 89 ASP A O 1
ATOM 711 N N . THR A 1 90 ? -6.030 8.275 -0.533 1.00 91.75 90 THR A N 1
ATOM 712 C CA . THR A 1 90 ? -5.803 7.805 0.836 1.00 91.75 90 THR A CA 1
ATOM 713 C C . THR A 1 90 ? -6.922 8.196 1.796 1.00 91.75 90 THR A C 1
ATOM 715 O O . THR A 1 90 ? -7.070 7.549 2.831 1.00 91.75 90 THR A O 1
ATOM 718 N N . SER A 1 91 ? -7.761 9.182 1.455 1.00 92.00 91 SER A N 1
ATOM 719 C CA . SER A 1 91 ? -8.944 9.531 2.251 1.00 92.00 91 SER A CA 1
ATOM 720 C C . SER A 1 91 ? -10.000 8.420 2.265 1.00 92.00 91 SER A C 1
ATOM 722 O O . SER A 1 91 ? -10.813 8.346 3.185 1.00 92.00 91 SER A O 1
ATOM 724 N N . ARG A 1 92 ? -9.966 7.527 1.268 1.00 92.25 92 ARG A N 1
ATOM 725 C CA . ARG A 1 92 ? -10.906 6.408 1.112 1.00 92.25 92 ARG A CA 1
ATOM 726 C C . ARG A 1 92 ? -10.406 5.106 1.731 1.00 92.25 92 ARG A C 1
ATOM 728 O O . ARG A 1 92 ? -11.138 4.120 1.727 1.00 92.25 92 ARG A O 1
ATOM 735 N N . ILE A 1 93 ? -9.180 5.094 2.250 1.00 95.31 93 ILE A N 1
ATOM 736 C CA . ILE A 1 93 ? -8.580 3.936 2.909 1.00 95.31 93 ILE A CA 1
ATOM 737 C C . ILE A 1 93 ? -9.025 3.939 4.376 1.00 95.31 93 ILE A C 1
ATOM 739 O O . ILE A 1 93 ? -8.536 4.718 5.195 1.00 95.31 93 ILE A O 1
ATOM 743 N N . THR A 1 94 ? -9.990 3.078 4.697 1.00 96.12 94 THR A N 1
ATOM 744 C CA . THR A 1 94 ? -10.615 2.982 6.027 1.00 96.12 94 THR A CA 1
ATOM 745 C C . THR A 1 94 ? -10.634 1.545 6.542 1.00 96.12 94 THR A C 1
ATOM 747 O O . THR A 1 94 ? -10.359 0.603 5.800 1.00 96.12 94 THR A O 1
ATOM 750 N N . ASN A 1 95 ? -10.992 1.356 7.814 1.00 97.06 95 ASN A N 1
ATOM 751 C CA . ASN A 1 95 ? -11.193 0.022 8.383 1.00 97.06 95 ASN A CA 1
ATOM 752 C C . ASN A 1 95 ? -12.173 -0.814 7.556 1.00 97.06 95 ASN A C 1
ATOM 754 O O . ASN A 1 95 ? -13.195 -0.294 7.095 1.00 97.06 95 ASN A O 1
ATOM 758 N N . ARG A 1 96 ? -11.870 -2.109 7.423 1.00 97.25 96 ARG A N 1
ATOM 759 C CA . ARG A 1 96 ? -12.667 -3.107 6.693 1.00 97.25 96 ARG A CA 1
ATOM 760 C C . ARG A 1 96 ? -13.003 -2.678 5.266 1.00 97.25 96 ARG A C 1
ATOM 762 O O . ARG A 1 96 ? -14.121 -2.875 4.790 1.00 97.25 96 ARG A O 1
ATOM 769 N N . SER A 1 97 ? -12.038 -2.059 4.595 1.00 96.94 97 SER A N 1
ATOM 770 C CA . SER A 1 97 ? -12.161 -1.643 3.200 1.00 96.94 97 SER A CA 1
ATOM 771 C C . SER A 1 97 ? -11.170 -2.394 2.322 1.00 96.94 97 SER A C 1
ATOM 773 O O . SER A 1 97 ? -10.199 -2.980 2.803 1.00 96.94 97 SER A O 1
ATOM 775 N N . ALA A 1 98 ? -11.417 -2.385 1.018 1.00 97.12 98 ALA A N 1
ATOM 776 C CA . ALA A 1 98 ? -10.486 -2.928 0.049 1.00 97.12 98 ALA A CA 1
ATOM 777 C C . ALA A 1 98 ? -10.456 -2.058 -1.203 1.00 97.12 98 ALA A C 1
ATOM 779 O O . ALA A 1 98 ? -11.450 -1.423 -1.567 1.00 97.12 98 ALA A O 1
ATOM 780 N N . VAL A 1 99 ? -9.311 -2.070 -1.873 1.00 96.56 99 VAL A N 1
ATOM 781 C CA . VAL A 1 99 ? -9.128 -1.468 -3.188 1.00 96.56 99 VAL A CA 1
ATOM 782 C C . VAL A 1 99 ? -8.707 -2.553 -4.164 1.00 96.56 99 VAL A C 1
ATOM 784 O O . VAL A 1 99 ? -7.770 -3.304 -3.898 1.00 96.56 99 VAL A O 1
ATOM 787 N N . GLU A 1 100 ? -9.403 -2.629 -5.295 1.00 96.19 100 GLU A N 1
ATOM 788 C CA . GLU A 1 100 ? -9.157 -3.615 -6.343 1.00 96.19 100 GLU A CA 1
ATOM 789 C C . GLU A 1 100 ? -8.663 -2.927 -7.618 1.00 96.19 100 GLU A C 1
ATOM 791 O O . GLU A 1 100 ? -9.289 -2.002 -8.137 1.00 96.19 100 GLU A O 1
ATOM 796 N N . PHE A 1 101 ? -7.549 -3.425 -8.143 1.00 95.50 101 PHE A N 1
ATOM 797 C CA . PHE A 1 101 ? -7.070 -3.137 -9.484 1.00 95.50 101 PHE A CA 1
ATOM 798 C C . PHE A 1 101 ? -7.468 -4.290 -10.396 1.00 95.50 101 PHE A C 1
ATOM 800 O O . PHE A 1 101 ? -7.105 -5.444 -10.153 1.00 95.50 101 PHE A O 1
ATOM 807 N N . THR A 1 102 ? -8.197 -3.966 -11.461 1.00 95.62 102 THR A N 1
ATOM 808 C CA . THR A 1 102 ? -8.584 -4.931 -12.493 1.00 95.62 102 THR A CA 1
ATOM 809 C C . THR A 1 102 ? -7.752 -4.675 -13.746 1.00 95.62 102 THR A C 1
ATOM 811 O O . THR A 1 102 ? -7.656 -3.519 -14.167 1.00 95.62 102 THR A O 1
ATOM 814 N N . PRO A 1 103 ? -7.140 -5.711 -14.346 1.00 93.75 103 PRO A N 1
ATOM 815 C CA . PRO A 1 103 ? -6.432 -5.539 -15.604 1.00 93.75 103 PRO A CA 1
ATOM 816 C C . PRO A 1 103 ? -7.410 -5.109 -16.698 1.00 93.75 103 PRO A C 1
ATOM 818 O O . PRO A 1 103 ? -8.552 -5.572 -16.748 1.00 93.75 103 PRO A O 1
ATOM 821 N N . LEU A 1 104 ? -6.955 -4.227 -17.584 1.00 91.56 104 LEU A N 1
ATOM 822 C CA . LEU A 1 104 ? -7.707 -3.916 -18.793 1.00 91.56 104 LEU A CA 1
ATOM 823 C C . LEU A 1 104 ? -7.709 -5.137 -19.729 1.00 91.56 104 LEU A C 1
ATOM 825 O O . LEU A 1 104 ? -6.760 -5.926 -19.692 1.00 91.56 104 LEU A O 1
ATOM 829 N N . PRO A 1 105 ? -8.748 -5.304 -20.565 1.00 90.12 105 PRO A N 1
ATOM 830 C CA . PRO A 1 105 ? -8.734 -6.306 -21.622 1.00 90.12 105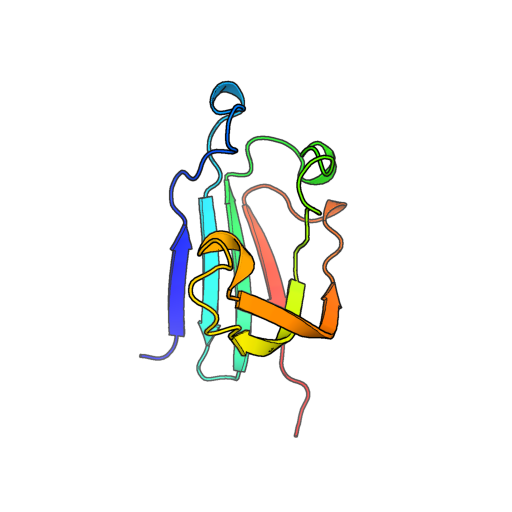 PRO A CA 1
ATOM 831 C C . PRO A 1 105 ? -7.499 -6.146 -22.515 1.00 90.12 105 PRO A C 1
ATOM 833 O O . PRO A 1 105 ? -7.098 -5.022 -22.822 1.00 90.12 105 PRO A O 1
ATOM 836 N N . SER A 1 106 ? -6.920 -7.277 -22.915 1.00 70.44 106 SER A N 1
ATOM 837 C CA . SER A 1 106 ? -5.805 -7.373 -23.863 1.00 70.44 106 SER A CA 1
ATOM 838 C C . SER A 1 106 ? -6.287 -7.507 -25.298 1.00 70.44 106 SER A C 1
ATOM 840 O O . SER A 1 106 ? -7.218 -8.325 -25.491 1.00 70.44 106 SER A O 1
#

Secondary structure (DSSP, 8-state):
--EEEEEEEEEEPTT-GGG-EEEEEEEEETTS-EEEEEEE-SS-GGGS--SSS----EEEEEEEEE---TTS-GGGSEEEEEEEEEE--GGG--TTEEEEE-PPP-

pLDDT: mean 92.58, std 5.69, range [70.44, 98.38]